Protein AF-A0A844BU32-F1 (afdb_monomer_lite)

Organism: NCBI:txid2664442

Secondary structure (DSSP, 8-state):
-HHHHHHHHHHHHHHHHHHHHHHTHHHHHHHTT-S-THHHHHHHHHHHHHHHHHHHHHHHT-HHHHHHHHHHHHHHHHHHHHHHHHT--

pLDDT: mean 91.21, std 6.53, range [58.56, 97.69]

Structure (mmCIF, N/CA/C/O backbone):
data_AF-A0A844BU32-F1
#
_entry.id   AF-A0A844BU32-F1
#
loop_
_atom_site.group_PDB
_atom_site.id
_atom_site.type_symbol
_atom_site.label_atom_id
_atom_site.label_alt_id
_atom_site.label_comp_id
_atom_site.label_asym_id
_atom_site.label_entity_id
_atom_site.label_seq_id
_atom_site.pdbx_PDB_ins_code
_atom_site.Cartn_x
_atom_site.Cartn_y
_atom_site.Cartn_z
_atom_site.occupancy
_atom_site.B_iso_or_equiv
_atom_site.auth_seq_id
_atom_site.auth_comp_id
_atom_site.auth_asym_id
_atom_site.auth_atom_id
_atom_site.pdbx_PDB_model_num
ATOM 1 N N . MET A 1 1 ? 8.600 -12.657 -18.734 1.00 65.81 1 MET A N 1
ATOM 2 C CA . MET A 1 1 ? 7.151 -12.364 -18.682 1.00 65.81 1 MET A CA 1
ATOM 3 C C . MET A 1 1 ? 6.618 -12.310 -17.251 1.00 65.81 1 MET A C 1
ATOM 5 O O . MET A 1 1 ? 6.173 -11.250 -16.847 1.00 65.81 1 MET A O 1
ATOM 9 N N . ILE A 1 2 ? 6.734 -13.381 -16.451 1.00 83.62 2 ILE A N 1
ATOM 10 C CA . ILE A 1 2 ? 6.239 -13.414 -15.052 1.00 83.62 2 ILE A CA 1
ATOM 11 C C . ILE A 1 2 ? 6.798 -12.263 -14.203 1.00 83.62 2 ILE A C 1
ATOM 13 O O . ILE A 1 2 ? 6.052 -11.587 -13.505 1.00 83.62 2 ILE A O 1
ATOM 17 N N . LEU A 1 3 ? 8.100 -11.991 -14.315 1.00 82.81 3 LEU A N 1
ATOM 18 C CA . LEU A 1 3 ? 8.752 -10.935 -13.541 1.00 82.81 3 LEU A CA 1
ATOM 19 C C . LEU A 1 3 ? 8.167 -9.540 -13.823 1.00 82.81 3 LEU A C 1
ATOM 21 O O . LEU A 1 3 ? 7.920 -8.789 -12.893 1.00 82.81 3 LEU A O 1
ATOM 25 N N . GLN A 1 4 ? 7.880 -9.223 -15.089 1.00 84.81 4 GLN A N 1
ATOM 26 C CA . GLN A 1 4 ? 7.263 -7.948 -15.477 1.00 84.81 4 GLN A CA 1
ATOM 27 C C . GLN A 1 4 ? 5.843 -7.821 -14.922 1.00 84.81 4 GLN A C 1
ATOM 29 O O . GLN A 1 4 ? 5.466 -6.754 -14.457 1.00 84.81 4 GLN A O 1
ATOM 34 N N . VAL A 1 5 ? 5.072 -8.912 -14.904 1.00 88.12 5 VAL A N 1
ATOM 35 C CA . VAL A 1 5 ? 3.740 -8.917 -14.278 1.00 88.12 5 VAL A CA 1
ATOM 36 C C . VAL A 1 5 ? 3.852 -8.604 -12.784 1.00 88.12 5 VAL A C 1
ATOM 38 O O . VAL A 1 5 ? 3.101 -7.777 -12.269 1.00 88.12 5 VAL A O 1
ATOM 41 N N . LEU A 1 6 ? 4.826 -9.205 -12.093 1.00 88.31 6 LEU A N 1
ATOM 42 C CA . LEU A 1 6 ? 5.054 -8.964 -10.667 1.00 88.31 6 LEU A CA 1
ATOM 43 C C . LEU A 1 6 ? 5.438 -7.514 -10.365 1.00 88.31 6 LEU A C 1
ATOM 45 O O . LEU A 1 6 ? 4.992 -6.983 -9.349 1.00 88.31 6 LEU A O 1
ATOM 49 N N . MET A 1 7 ? 6.199 -6.866 -11.249 1.00 89.44 7 MET A N 1
ATOM 50 C CA . MET A 1 7 ? 6.596 -5.466 -11.081 1.00 89.44 7 MET A CA 1
ATOM 51 C C . MET A 1 7 ? 5.397 -4.522 -10.966 1.00 89.44 7 MET A C 1
ATOM 53 O O . MET A 1 7 ? 5.454 -3.591 -10.171 1.00 89.44 7 MET A O 1
ATOM 57 N N . TYR A 1 8 ? 4.300 -4.784 -11.680 1.00 88.19 8 TYR A N 1
ATOM 58 C CA . TYR A 1 8 ? 3.066 -3.991 -11.579 1.00 88.19 8 TYR A CA 1
ATOM 59 C C . TYR A 1 8 ? 2.096 -4.519 -10.515 1.00 88.19 8 TYR A C 1
ATOM 61 O O . TYR A 1 8 ? 1.394 -3.740 -9.860 1.00 88.19 8 TYR A O 1
ATOM 69 N N . ALA A 1 9 ? 2.057 -5.838 -10.311 1.00 92.56 9 ALA A N 1
ATOM 70 C CA . ALA A 1 9 ? 1.155 -6.461 -9.349 1.00 92.56 9 ALA A CA 1
ATOM 71 C C . ALA A 1 9 ? 1.519 -6.110 -7.898 1.00 9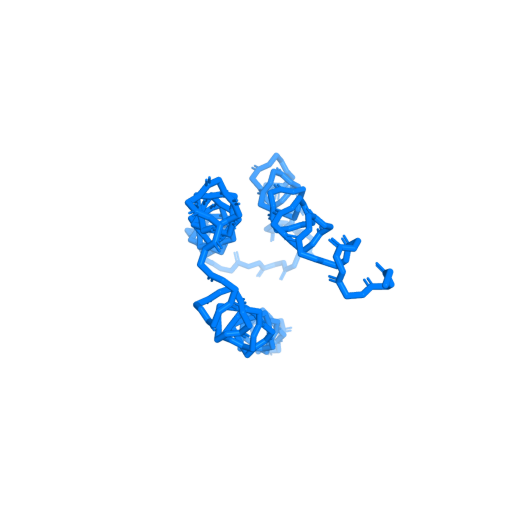2.56 9 ALA A C 1
ATOM 73 O O . ALA A 1 9 ? 0.633 -5.795 -7.109 1.00 92.56 9 ALA A O 1
ATOM 74 N N . PHE A 1 10 ? 2.807 -6.114 -7.542 1.00 92.56 10 PHE A N 1
ATOM 75 C CA . PHE A 1 10 ? 3.259 -5.837 -6.172 1.00 92.56 10 PHE A CA 1
ATOM 76 C C . PHE A 1 10 ? 2.855 -4.443 -5.660 1.00 92.56 10 PHE A C 1
ATOM 78 O O . PHE A 1 10 ? 2.226 -4.366 -4.601 1.00 92.56 10 PHE A O 1
ATOM 85 N N . PRO A 1 11 ? 3.150 -3.345 -6.385 1.00 95.06 11 PRO A N 1
ATOM 86 C CA . PRO A 1 11 ? 2.717 -2.007 -5.989 1.00 95.06 11 PRO A CA 1
ATOM 87 C C . PRO A 1 11 ? 1.199 -1.923 -5.826 1.00 95.06 11 PRO A C 1
ATOM 89 O O . PRO A 1 11 ? 0.710 -1.407 -4.822 1.00 95.06 11 PRO A O 1
ATOM 92 N N . SER A 1 12 ? 0.455 -2.507 -6.771 1.00 96.00 12 SER A N 1
ATOM 93 C CA . SER A 1 12 ? -1.011 -2.542 -6.747 1.00 96.00 12 SER A CA 1
ATOM 94 C C . SER A 1 12 ? -1.543 -3.252 -5.501 1.00 96.00 12 SER A C 1
ATOM 96 O O . SER A 1 12 ? -2.409 -2.719 -4.809 1.00 96.00 12 SER A O 1
ATOM 98 N N . MET A 1 13 ? -0.988 -4.419 -5.163 1.00 96.06 13 MET A N 1
ATOM 99 C CA . MET A 1 13 ? -1.370 -5.173 -3.967 1.00 96.06 13 MET A CA 1
ATOM 100 C C . MET A 1 13 ? -1.112 -4.381 -2.684 1.00 96.06 13 MET A C 1
ATOM 102 O O . MET A 1 13 ? -1.955 -4.386 -1.790 1.00 96.06 13 MET A O 1
ATOM 106 N N . MET A 1 14 ? 0.002 -3.649 -2.598 1.00 95.94 14 MET A N 1
ATOM 107 C CA . MET A 1 14 ? 0.274 -2.792 -1.440 1.00 95.94 14 MET A CA 1
ATOM 108 C C . MET A 1 14 ? -0.743 -1.656 -1.299 1.00 95.94 14 MET A C 1
ATOM 110 O O . MET A 1 14 ? -1.204 -1.390 -0.188 1.00 95.94 14 MET A O 1
ATOM 114 N N . ILE A 1 15 ? -1.159 -1.031 -2.405 1.00 97.38 15 ILE A N 1
ATOM 115 C CA . ILE A 1 15 ? -2.226 -0.020 -2.384 1.00 97.38 15 ILE A CA 1
ATOM 116 C C . ILE A 1 15 ? -3.561 -0.633 -1.945 1.00 97.38 15 ILE A C 1
ATOM 118 O O . ILE A 1 15 ? -4.247 -0.052 -1.106 1.00 97.38 15 ILE A O 1
ATOM 122 N N . ILE A 1 16 ? -3.916 -1.817 -2.455 1.00 97.00 16 ILE A N 1
ATOM 123 C CA . ILE A 1 16 ? -5.152 -2.518 -2.074 1.00 97.00 16 ILE A CA 1
ATOM 124 C C . ILE A 1 16 ? -5.152 -2.837 -0.573 1.00 97.00 16 ILE A C 1
ATOM 126 O O . ILE A 1 16 ? -6.126 -2.540 0.118 1.00 97.00 16 ILE A O 1
ATOM 130 N N . ILE A 1 17 ? -4.050 -3.382 -0.047 1.00 95.81 17 ILE A N 1
ATOM 131 C CA . ILE A 1 17 ? -3.895 -3.670 1.388 1.00 95.81 17 ILE A CA 1
ATOM 132 C C . ILE A 1 17 ? -3.996 -2.381 2.207 1.00 95.81 17 ILE A C 1
ATOM 134 O O . ILE A 1 17 ? -4.702 -2.340 3.214 1.00 95.81 17 ILE A O 1
ATOM 138 N N . SER A 1 18 ? -3.331 -1.311 1.770 1.00 97.12 18 SER A N 1
ATOM 139 C CA . SER A 1 18 ? -3.398 -0.011 2.435 1.00 97.12 18 SER A CA 1
ATOM 140 C C . SER A 1 18 ? -4.830 0.518 2.525 1.00 97.12 18 SER A C 1
ATOM 142 O O . SER A 1 18 ? -5.269 0.907 3.614 1.00 97.12 18 SER A O 1
ATOM 144 N N . ALA A 1 19 ? -5.561 0.495 1.407 1.00 97.19 19 ALA A N 1
ATOM 145 C CA . ALA A 1 19 ? -6.946 0.941 1.331 1.00 97.19 19 ALA A CA 1
ATOM 146 C C . ALA A 1 19 ? -7.849 0.096 2.234 1.00 97.19 19 ALA A C 1
ATOM 148 O O . ALA A 1 19 ? -8.637 0.648 3.000 1.00 97.19 19 ALA A O 1
ATOM 149 N N . TYR A 1 20 ? -7.680 -1.228 2.214 1.00 96.38 20 TYR A N 1
ATOM 150 C CA . TYR A 1 20 ? -8.407 -2.141 3.090 1.00 96.38 20 TYR A CA 1
ATOM 151 C C . TYR A 1 20 ? -8.179 -1.812 4.574 1.00 96.38 20 TYR A C 1
ATOM 153 O O . TYR A 1 20 ? -9.141 -1.588 5.310 1.00 96.38 20 TYR A O 1
ATOM 161 N N . LEU A 1 21 ? -6.916 -1.702 5.003 1.00 94.50 21 LEU A N 1
ATOM 162 C CA . LEU A 1 21 ? -6.564 -1.358 6.384 1.00 94.50 21 LEU A CA 1
ATOM 163 C C . LEU A 1 21 ? -7.123 0.008 6.797 1.00 94.50 21 LEU A C 1
ATOM 165 O O . LEU A 1 21 ? -7.522 0.184 7.945 1.00 94.50 21 LEU A O 1
ATOM 169 N N . TYR A 1 22 ? -7.158 0.977 5.881 1.00 95.50 22 TYR A N 1
ATOM 170 C CA . TYR A 1 22 ? -7.680 2.312 6.161 1.00 95.50 22 TYR A CA 1
ATOM 171 C C . TYR A 1 22 ? -9.205 2.333 6.319 1.00 95.50 22 TYR A C 1
ATOM 173 O O . TYR A 1 22 ? -9.712 2.924 7.278 1.00 95.50 22 TYR A O 1
ATOM 181 N N . ILE A 1 23 ? -9.920 1.709 5.375 1.00 96.50 23 ILE A N 1
ATOM 182 C CA . ILE A 1 23 ? -11.388 1.691 5.303 1.00 96.50 23 ILE A CA 1
ATOM 183 C C . ILE A 1 23 ? -11.958 0.897 6.478 1.00 96.50 23 ILE A C 1
ATOM 185 O O . ILE A 1 23 ? -12.814 1.397 7.206 1.00 96.50 23 ILE A O 1
ATOM 189 N N . TYR A 1 24 ? -11.437 -0.306 6.715 1.00 95.00 24 TYR A N 1
ATOM 190 C CA . TYR A 1 24 ? -11.942 -1.214 7.746 1.00 95.00 24 TYR A CA 1
ATOM 191 C C . TYR A 1 24 ? -11.251 -1.036 9.101 1.00 95.00 24 TYR A C 1
ATOM 193 O O . TYR A 1 24 ? -11.379 -1.891 9.972 1.00 95.00 24 TYR A O 1
ATOM 201 N N . ARG A 1 25 ? -10.536 0.077 9.323 1.00 92.25 25 ARG A N 1
ATOM 202 C CA . ARG A 1 25 ? -9.719 0.276 10.532 1.00 92.25 25 ARG A CA 1
ATOM 203 C C . ARG A 1 25 ? -10.496 0.077 11.835 1.00 92.25 25 ARG A C 1
ATOM 205 O O . ARG A 1 25 ? -9.971 -0.537 12.750 1.00 92.25 25 ARG A O 1
ATOM 212 N N . ASN A 1 26 ? -11.727 0.586 11.922 1.00 91.06 26 ASN A N 1
ATOM 213 C CA . ASN A 1 26 ? -12.513 0.532 13.156 1.00 91.06 26 ASN A CA 1
ATOM 214 C C . ASN A 1 26 ? -12.937 -0.912 13.444 1.00 91.06 26 ASN A C 1
ATOM 216 O O . ASN A 1 26 ? -12.720 -1.400 14.546 1.00 91.06 26 ASN A O 1
ATOM 220 N N . SER A 1 27 ? -13.439 -1.610 12.420 1.00 92.75 27 SER A N 1
ATOM 221 C CA . SER A 1 27 ? -13.795 -3.027 12.504 1.00 92.75 27 SER A CA 1
ATOM 222 C C . SER A 1 27 ? -12.587 -3.902 12.833 1.00 92.75 27 SER A C 1
ATOM 224 O O . SER A 1 27 ? -12.709 -4.833 13.614 1.00 92.75 27 SER A O 1
ATOM 226 N N . LEU A 1 28 ? -11.409 -3.594 12.281 1.00 90.44 28 LEU A N 1
ATOM 227 C CA . LEU A 1 28 ? -10.172 -4.310 12.595 1.00 90.44 28 LEU A CA 1
ATOM 228 C C . LEU A 1 28 ? -9.701 -4.045 14.029 1.00 90.44 28 LEU A C 1
ATOM 230 O O . LEU A 1 28 ? -9.234 -4.972 14.672 1.00 90.44 28 LEU A O 1
ATOM 234 N N . ILE A 1 29 ? -9.823 -2.817 14.545 1.00 90.56 29 ILE A N 1
ATOM 235 C CA . ILE A 1 29 ? -9.488 -2.502 15.946 1.00 90.56 29 ILE A CA 1
ATOM 236 C C . ILE A 1 29 ? -10.377 -3.300 16.901 1.00 90.56 29 ILE A C 1
ATOM 238 O O . ILE A 1 29 ? -9.862 -3.879 17.852 1.00 90.56 29 ILE A O 1
ATOM 242 N N . GLU A 1 30 ? -11.681 -3.341 16.628 1.00 90.62 30 GLU A N 1
ATOM 243 C CA . GLU A 1 30 ? -12.662 -4.076 17.430 1.00 90.62 30 GLU A CA 1
ATOM 244 C C . GLU A 1 30 ? -12.437 -5.593 17.345 1.00 90.62 30 GLU A C 1
ATOM 246 O O . GLU A 1 30 ? -12.330 -6.261 18.366 1.00 90.62 30 GLU A O 1
ATOM 251 N N . LEU A 1 31 ? -12.264 -6.134 16.135 1.00 89.25 31 LEU A N 1
ATOM 252 C CA . LEU A 1 31 ? -12.061 -7.568 15.907 1.00 89.25 31 LEU A CA 1
ATOM 253 C C . LEU A 1 31 ? -10.748 -8.089 16.505 1.00 89.25 31 LEU A C 1
ATOM 255 O O . LEU A 1 31 ? -10.673 -9.237 16.933 1.00 89.25 31 LEU A O 1
ATOM 259 N N . LEU A 1 32 ? -9.710 -7.254 16.519 1.00 86.62 32 LEU A N 1
ATOM 260 C CA . LEU A 1 32 ? -8.385 -7.604 17.025 1.00 86.62 32 LEU A CA 1
ATOM 261 C C . LEU A 1 32 ? -8.154 -7.145 18.476 1.00 86.62 32 LEU A C 1
ATOM 263 O O . LEU A 1 32 ? -7.059 -7.349 18.991 1.00 86.62 32 LEU A O 1
ATOM 267 N N . ASN A 1 33 ? -9.148 -6.523 19.127 1.00 86.44 33 ASN A N 1
ATOM 268 C CA . ASN A 1 33 ? -9.040 -5.932 20.469 1.00 86.44 33 ASN A CA 1
ATOM 269 C C . ASN A 1 33 ? -7.778 -5.067 20.656 1.00 86.44 33 ASN A C 1
ATOM 271 O O . ASN A 1 33 ? -7.084 -5.135 21.671 1.00 86.44 33 ASN A O 1
ATOM 275 N N . LEU A 1 34 ? -7.448 -4.249 19.653 1.00 84.81 34 LEU A N 1
ATOM 276 C CA . LEU A 1 34 ? -6.207 -3.477 19.665 1.00 84.81 34 LEU A CA 1
ATOM 277 C C . LEU A 1 34 ? -6.318 -2.260 20.588 1.00 84.81 34 LEU A C 1
ATOM 279 O O . LEU A 1 34 ? -7.075 -1.328 20.325 1.00 84.81 34 LEU A O 1
ATOM 283 N N . ASN A 1 35 ? -5.452 -2.203 21.601 1.00 80.25 35 ASN A N 1
ATOM 284 C CA . ASN A 1 35 ? -5.374 -1.075 22.539 1.00 80.25 35 ASN A CA 1
ATOM 285 C C . ASN A 1 35 ? -4.935 0.248 21.885 1.00 80.25 35 ASN A C 1
ATOM 287 O O . ASN A 1 35 ? -5.171 1.324 22.434 1.00 80.25 35 ASN A O 1
ATOM 291 N N . ASN A 1 36 ? -4.266 0.193 20.725 1.00 81.31 36 ASN A N 1
ATOM 292 C CA . ASN A 1 36 ? -3.725 1.377 20.063 1.00 81.31 36 ASN A CA 1
ATOM 293 C C . ASN A 1 36 ? -4.332 1.600 18.663 1.00 81.31 36 ASN A C 1
ATOM 295 O O . ASN A 1 36 ? -3.836 1.046 17.676 1.00 81.31 36 ASN A O 1
ATOM 299 N N . PRO A 1 37 ? -5.330 2.492 18.524 1.00 77.94 37 PRO A N 1
ATOM 300 C CA . PRO A 1 37 ? -6.002 2.746 17.248 1.00 77.94 37 PRO A CA 1
ATOM 301 C C . PRO A 1 37 ? -5.104 3.438 16.208 1.00 77.94 37 PRO A C 1
ATOM 303 O O . PRO A 1 37 ? -5.417 3.452 15.016 1.00 77.94 37 PRO A O 1
ATOM 306 N N . ARG A 1 38 ? -3.964 4.015 16.618 1.00 87.06 38 ARG A N 1
ATOM 307 C CA . ARG A 1 38 ? -3.022 4.670 15.692 1.00 87.06 38 ARG A CA 1
ATOM 308 C C . ARG A 1 38 ? -2.214 3.666 14.871 1.00 87.06 38 ARG A C 1
ATOM 310 O O . ARG A 1 38 ? -1.673 4.035 13.832 1.00 87.06 38 ARG A O 1
ATOM 317 N N . LEU A 1 39 ? -2.142 2.417 15.316 1.00 87.88 39 LEU A N 1
ATOM 318 C CA . LEU A 1 39 ? -1.241 1.415 14.764 1.00 87.88 39 LEU A CA 1
ATOM 319 C C . LEU A 1 39 ? -1.694 0.931 13.378 1.00 87.88 39 LEU A C 1
ATOM 321 O O . LEU A 1 39 ? -0.901 0.939 12.440 1.00 87.88 39 LEU A O 1
ATOM 325 N N . ILE A 1 40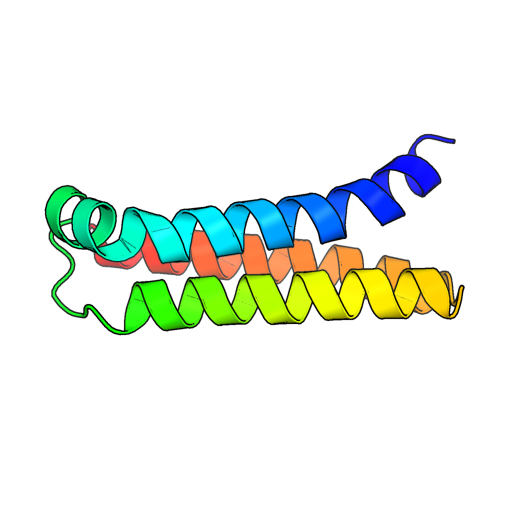 ? -2.994 0.666 13.197 1.00 91.38 40 ILE A N 1
ATOM 326 C CA . ILE A 1 40 ? -3.559 0.334 11.875 1.00 91.38 40 ILE A CA 1
ATOM 327 C C . ILE A 1 40 ? -3.373 1.490 10.889 1.00 91.38 40 ILE A C 1
ATOM 329 O O . ILE A 1 40 ? -3.044 1.271 9.723 1.00 91.38 40 ILE A O 1
ATOM 333 N N . LYS A 1 41 ? -3.532 2.737 11.354 1.00 91.56 41 LYS A N 1
ATOM 334 C CA . LYS A 1 41 ? -3.313 3.923 10.517 1.00 91.56 41 LYS A CA 1
ATOM 335 C C . LYS A 1 41 ? -1.861 4.007 10.041 1.00 91.56 41 LYS A C 1
ATOM 337 O O . LYS A 1 41 ? -1.636 4.311 8.873 1.00 91.56 41 LYS A O 1
ATOM 342 N N . LEU A 1 42 ? -0.898 3.729 10.921 1.00 92.25 42 LEU A N 1
ATOM 343 C CA . LEU A 1 42 ? 0.518 3.677 10.554 1.00 92.25 42 LEU A CA 1
ATOM 344 C C . LEU A 1 42 ? 0.778 2.576 9.526 1.00 92.25 42 LEU A C 1
ATOM 346 O O . LEU A 1 42 ? 1.379 2.860 8.498 1.00 92.25 42 LEU A O 1
ATOM 350 N N . PHE A 1 43 ? 0.260 1.366 9.741 1.00 94.00 43 PHE A N 1
ATOM 351 C CA . PHE A 1 43 ? 0.453 0.251 8.807 1.00 94.00 43 PHE A CA 1
ATOM 352 C C . PHE A 1 43 ? -0.145 0.538 7.434 1.00 94.00 43 PHE A C 1
ATOM 354 O O . PHE A 1 43 ? 0.527 0.366 6.419 1.00 94.00 43 PHE A O 1
ATOM 361 N N . SER A 1 44 ? -1.371 1.058 7.402 1.00 95.69 44 SER A N 1
ATOM 362 C CA . SER A 1 44 ? -2.005 1.514 6.168 1.00 95.69 44 SER A CA 1
ATOM 363 C C . SER A 1 44 ? -1.143 2.552 5.440 1.00 95.69 44 SER A C 1
ATOM 365 O O . SER A 1 44 ? -0.898 2.401 4.242 1.00 95.69 44 SER A O 1
ATOM 367 N N . LEU A 1 45 ? -0.625 3.562 6.148 1.00 96.69 45 LEU A N 1
ATOM 368 C CA . LEU A 1 45 ? 0.230 4.592 5.555 1.00 96.69 45 LEU A CA 1
ATOM 369 C C . LEU A 1 45 ? 1.542 4.009 5.013 1.00 96.69 45 LEU A C 1
ATOM 371 O O . LEU A 1 45 ? 1.963 4.375 3.919 1.00 96.69 45 LEU A O 1
ATOM 375 N N . THR A 1 46 ? 2.179 3.089 5.738 1.00 96.38 46 THR A N 1
ATOM 376 C CA . THR A 1 46 ? 3.421 2.445 5.292 1.00 96.38 46 THR A CA 1
ATOM 377 C C . THR A 1 46 ? 3.203 1.652 4.003 1.00 96.38 46 THR A C 1
ATOM 379 O O . THR A 1 46 ? 3.978 1.808 3.059 1.00 96.38 46 THR A O 1
ATOM 382 N N . PHE A 1 47 ? 2.126 0.862 3.918 1.00 97.06 47 PHE A N 1
ATOM 383 C CA . PHE A 1 47 ? 1.771 0.154 2.684 1.00 97.06 47 PHE A CA 1
ATOM 384 C C . PHE A 1 47 ? 1.432 1.118 1.541 1.00 97.06 47 PHE A C 1
ATOM 386 O O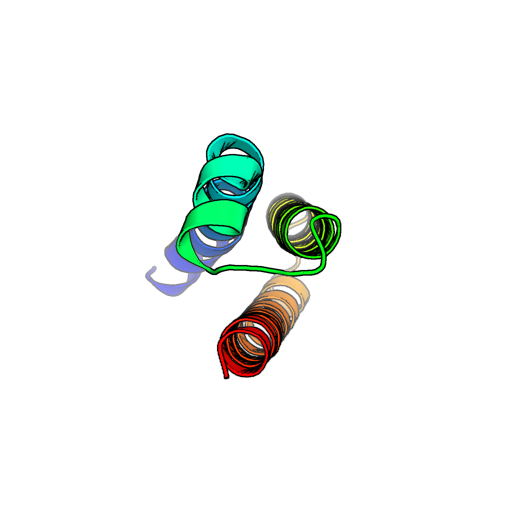 . PHE A 1 47 ? 1.829 0.864 0.405 1.00 97.06 47 PHE A O 1
ATOM 393 N N . LEU A 1 48 ? 0.770 2.246 1.830 1.00 97.69 48 LEU A N 1
ATOM 394 C CA . LEU A 1 48 ? 0.470 3.266 0.823 1.00 97.69 48 LEU A CA 1
ATOM 395 C C . LEU A 1 48 ? 1.756 3.828 0.215 1.00 97.69 48 LEU A C 1
ATOM 397 O O . LEU A 1 48 ? 1.917 3.839 -1.002 1.00 97.69 48 LEU A O 1
ATOM 401 N N . LEU A 1 49 ? 2.675 4.279 1.073 1.00 97.31 49 LEU A N 1
ATOM 402 C CA . LEU A 1 49 ? 3.934 4.889 0.657 1.00 97.31 49 LEU A CA 1
ATOM 403 C C . LEU A 1 49 ? 4.799 3.898 -0.121 1.00 97.31 49 LEU A C 1
ATOM 405 O O . LEU A 1 49 ? 5.355 4.265 -1.154 1.00 97.31 49 LEU A O 1
ATOM 409 N N . MET A 1 50 ? 4.868 2.639 0.322 1.00 96.81 50 MET A N 1
ATOM 410 C CA . MET A 1 50 ? 5.612 1.617 -0.413 1.00 96.81 50 MET A CA 1
ATOM 411 C C . MET A 1 50 ? 4.966 1.290 -1.755 1.00 96.81 50 MET A C 1
ATOM 413 O O . MET A 1 50 ? 5.687 1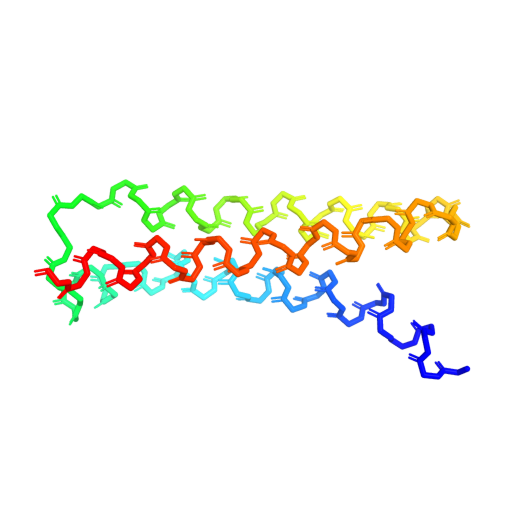.215 -2.747 1.00 96.81 50 MET A O 1
ATOM 417 N N . GLY A 1 51 ? 3.637 1.172 -1.822 1.00 96.62 51 GLY A N 1
ATOM 418 C CA . GLY A 1 51 ? 2.917 0.983 -3.082 1.00 96.62 51 GLY A CA 1
ATOM 419 C C . GLY A 1 51 ? 3.159 2.129 -4.068 1.00 96.62 51 GLY A C 1
ATOM 420 O O . GLY A 1 51 ? 3.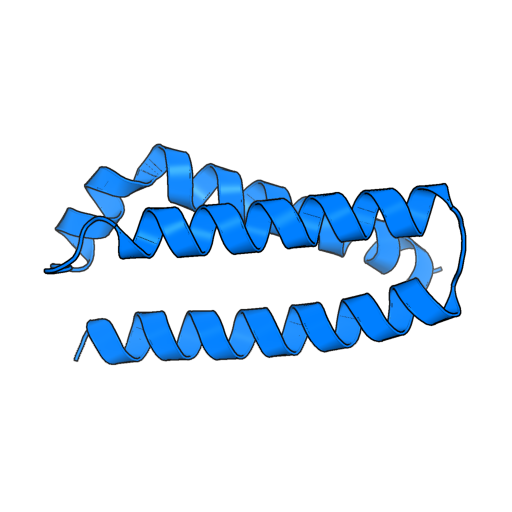512 1.884 -5.220 1.00 96.62 51 GLY A O 1
ATOM 421 N N . LEU A 1 52 ? 3.061 3.383 -3.612 1.00 97.00 52 LEU A N 1
ATOM 422 C CA . LEU A 1 52 ? 3.339 4.563 -4.439 1.00 97.00 52 LEU A CA 1
ATOM 423 C C . LEU A 1 52 ? 4.791 4.592 -4.925 1.00 97.00 52 LEU A C 1
ATOM 425 O O . LEU A 1 52 ? 5.029 4.815 -6.110 1.00 97.00 52 LEU A O 1
ATOM 429 N N . LEU A 1 53 ? 5.754 4.309 -4.045 1.00 96.19 53 LEU A N 1
ATOM 430 C CA . LEU A 1 53 ? 7.165 4.212 -4.417 1.00 96.19 53 LEU A CA 1
ATOM 431 C C . LEU A 1 53 ? 7.384 3.143 -5.499 1.00 96.19 53 LEU A C 1
ATOM 433 O O . LEU A 1 53 ? 8.099 3.390 -6.466 1.00 96.19 53 LEU A O 1
ATOM 437 N N . GLY A 1 54 ? 6.726 1.988 -5.379 1.00 95.25 54 GLY A N 1
ATOM 438 C CA . GLY A 1 54 ? 6.777 0.926 -6.383 1.00 95.25 54 GLY A CA 1
ATOM 439 C C . GLY A 1 54 ? 6.237 1.365 -7.747 1.00 95.25 54 GLY A C 1
ATOM 440 O O . GLY A 1 54 ? 6.850 1.073 -8.774 1.00 95.25 54 GLY A O 1
ATOM 441 N N . PHE A 1 55 ? 5.132 2.115 -7.785 1.00 95.38 55 PHE A N 1
ATOM 442 C CA . PHE A 1 55 ? 4.629 2.702 -9.033 1.00 95.38 55 PHE A CA 1
ATOM 443 C C . PHE A 1 55 ? 5.603 3.718 -9.629 1.00 95.38 55 PHE A C 1
ATOM 445 O O . PHE A 1 55 ? 5.873 3.668 -10.826 1.00 95.38 55 PHE A O 1
ATOM 452 N N . VAL A 1 56 ? 6.175 4.598 -8.805 1.00 95.50 56 VAL A N 1
ATOM 453 C CA . VAL A 1 56 ? 7.169 5.582 -9.256 1.00 95.50 56 VAL A CA 1
ATOM 454 C C . VAL A 1 56 ? 8.389 4.885 -9.860 1.00 95.50 56 VAL A C 1
ATOM 456 O O . VAL A 1 56 ? 8.812 5.243 -10.955 1.00 95.50 56 VAL A O 1
ATOM 459 N N . LEU A 1 57 ? 8.921 3.848 -9.210 1.00 94.75 57 LEU A N 1
ATOM 460 C CA . LEU A 1 57 ? 10.063 3.093 -9.734 1.00 94.75 57 LEU A CA 1
ATOM 461 C C . LEU A 1 57 ? 9.751 2.412 -11.073 1.00 94.75 57 LEU A C 1
ATOM 463 O O . LEU A 1 57 ? 10.597 2.425 -11.968 1.00 94.75 57 LEU A O 1
ATOM 467 N N . ASN A 1 58 ? 8.535 1.881 -11.237 1.00 92.25 58 ASN A N 1
ATOM 468 C CA . ASN A 1 58 ? 8.073 1.342 -12.518 1.00 92.25 58 ASN A CA 1
ATOM 469 C C . ASN A 1 58 ? 7.994 2.407 -13.616 1.00 92.25 58 ASN A C 1
ATOM 471 O O . ASN A 1 58 ? 8.377 2.131 -14.748 1.00 92.25 58 ASN A O 1
ATOM 475 N N . LEU A 1 59 ? 7.523 3.615 -13.292 1.00 92.81 59 LEU A N 1
ATOM 476 C CA . LEU A 1 59 ? 7.423 4.719 -14.251 1.00 92.81 59 LEU A CA 1
ATOM 477 C C . LEU A 1 59 ? 8.797 5.221 -14.709 1.00 92.81 59 LEU A C 1
ATOM 479 O O . LEU A 1 59 ? 8.968 5.531 -15.883 1.00 92.81 59 LEU A O 1
ATOM 483 N N . ILE A 1 60 ? 9.778 5.283 -13.801 1.00 93.06 60 ILE A N 1
ATOM 484 C CA . ILE A 1 60 ? 11.156 5.682 -14.140 1.00 93.06 60 ILE A CA 1
ATOM 485 C C . ILE A 1 60 ? 11.868 4.558 -14.923 1.00 93.06 60 ILE A C 1
ATOM 487 O O . ILE A 1 60 ? 12.797 4.820 -15.682 1.00 93.06 60 ILE A O 1
ATOM 491 N N . GLY A 1 61 ? 11.434 3.301 -14.773 1.00 87.75 61 GLY A N 1
ATOM 492 C CA . GLY A 1 61 ? 11.944 2.167 -15.551 1.00 87.75 61 GLY A CA 1
ATOM 493 C C . GLY A 1 61 ? 13.307 1.640 -15.091 1.00 87.75 61 GLY A C 1
ATOM 494 O O . GLY A 1 61 ? 13.978 0.919 -15.831 1.00 87.75 61 GLY A O 1
ATOM 495 N N . VAL A 1 62 ? 13.745 1.969 -13.868 1.00 88.81 62 VAL A N 1
ATOM 496 C CA . VAL A 1 62 ? 15.047 1.516 -13.349 1.00 88.81 62 VAL A CA 1
ATOM 497 C C . VAL A 1 62 ? 14.921 0.131 -12.716 1.00 88.81 62 VAL A C 1
ATOM 499 O O . VAL A 1 62 ? 14.696 -0.014 -11.513 1.00 88.81 62 VAL A O 1
ATOM 502 N N . MET A 1 63 ? 15.109 -0.900 -13.540 1.00 87.25 63 MET A N 1
ATOM 503 C CA . MET A 1 63 ? 14.895 -2.312 -13.184 1.00 87.25 63 MET A CA 1
ATOM 504 C C . MET A 1 63 ? 15.619 -2.749 -11.902 1.00 87.25 63 MET A C 1
ATOM 506 O O . MET A 1 63 ? 15.031 -3.431 -11.064 1.00 87.25 63 MET A O 1
ATOM 510 N N . THR A 1 64 ? 16.869 -2.322 -11.703 1.00 91.12 64 THR A N 1
ATOM 511 C CA . THR A 1 64 ? 17.657 -2.678 -10.512 1.00 91.12 64 THR A CA 1
ATOM 512 C C . THR A 1 64 ? 16.995 -2.198 -9.221 1.00 91.12 64 THR A C 1
ATOM 514 O O . THR A 1 64 ? 16.894 -2.959 -8.259 1.00 91.12 64 THR A O 1
ATOM 517 N N . PHE A 1 65 ? 16.490 -0.961 -9.198 1.00 93.06 65 PHE A N 1
ATOM 518 C CA . PHE A 1 65 ? 15.808 -0.426 -8.020 1.00 93.06 65 PHE A CA 1
ATOM 519 C C . PHE A 1 65 ? 14.450 -1.077 -7.794 1.00 93.06 65 PHE A C 1
ATOM 521 O O . PHE A 1 65 ? 14.075 -1.266 -6.642 1.00 93.06 65 PHE A O 1
ATOM 528 N N . ILE A 1 66 ? 13.747 -1.483 -8.855 1.00 93.25 66 ILE A N 1
ATOM 529 C CA . ILE A 1 66 ? 12.491 -2.231 -8.726 1.00 93.25 66 ILE A CA 1
ATOM 530 C C . ILE A 1 66 ? 12.743 -3.568 -8.016 1.00 93.25 66 ILE A C 1
ATOM 532 O O . ILE A 1 66 ? 12.012 -3.905 -7.088 1.00 93.25 66 ILE A O 1
ATOM 536 N N . TYR A 1 67 ? 13.801 -4.303 -8.373 1.00 92.94 67 TYR A N 1
ATOM 537 C CA . TYR A 1 67 ? 14.133 -5.564 -7.696 1.00 92.94 67 TYR A CA 1
ATOM 538 C C . TYR A 1 67 ? 14.497 -5.373 -6.226 1.00 92.94 67 TYR A C 1
ATOM 540 O O . TYR A 1 67 ? 13.996 -6.102 -5.369 1.00 92.94 67 TYR A O 1
ATOM 548 N N . ILE A 1 68 ? 15.331 -4.374 -5.924 1.00 94.69 68 ILE A N 1
ATOM 549 C CA . ILE A 1 68 ? 15.682 -4.034 -4.539 1.00 94.69 68 ILE A CA 1
ATOM 550 C C . ILE A 1 68 ? 14.415 -3.665 -3.762 1.00 94.69 68 ILE A C 1
ATOM 552 O O . ILE A 1 68 ? 14.183 -4.183 -2.670 1.00 94.69 68 ILE A O 1
ATOM 556 N N . TRP A 1 69 ? 13.559 -2.827 -4.347 1.00 95.81 69 TRP A N 1
ATOM 557 C CA . TRP A 1 69 ? 12.289 -2.430 -3.757 1.00 95.81 69 TRP A CA 1
ATOM 558 C C . TRP A 1 69 ? 11.380 -3.633 -3.493 1.00 95.81 69 TRP A C 1
ATOM 560 O O . TRP A 1 69 ? 10.835 -3.728 -2.399 1.00 95.81 69 TRP A O 1
ATOM 570 N N . MET A 1 70 ? 11.269 -4.591 -4.418 1.00 94.25 70 MET A N 1
ATOM 571 C CA . MET A 1 70 ? 10.468 -5.804 -4.214 1.00 94.25 70 MET A CA 1
ATOM 572 C C . MET A 1 70 ? 10.954 -6.608 -3.002 1.00 94.25 70 MET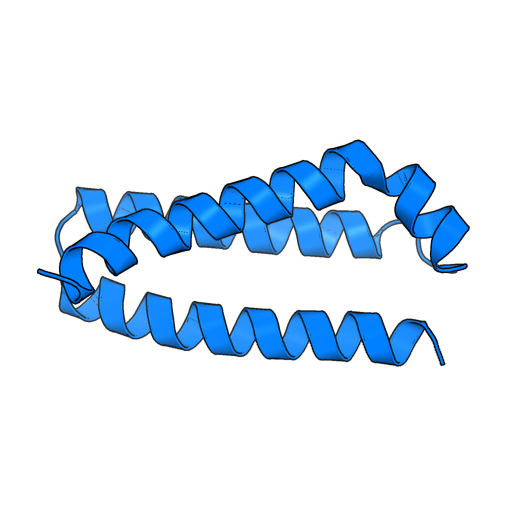 A C 1
ATOM 574 O O . MET A 1 70 ? 10.137 -7.000 -2.167 1.00 94.25 70 MET A O 1
ATOM 578 N N . ILE A 1 71 ? 12.268 -6.802 -2.851 1.00 95.38 71 ILE A N 1
ATOM 579 C CA . ILE A 1 71 ? 12.845 -7.508 -1.694 1.00 95.38 71 ILE A CA 1
ATOM 580 C C . ILE A 1 71 ? 12.539 -6.753 -0.395 1.00 95.38 71 ILE A C 1
ATOM 582 O O . ILE A 1 71 ? 12.047 -7.345 0.566 1.00 95.38 71 ILE A O 1
ATOM 586 N N . VAL A 1 72 ? 12.766 -5.437 -0.375 1.00 95.19 72 VAL A N 1
ATOM 587 C CA . VAL A 1 72 ? 12.460 -4.586 0.787 1.00 95.19 72 VAL A CA 1
ATOM 588 C C . VAL A 1 72 ? 10.968 -4.630 1.124 1.00 95.19 72 VAL A C 1
ATOM 590 O O . VAL A 1 72 ? 10.603 -4.710 2.293 1.00 95.19 72 VAL A O 1
ATOM 593 N N . SER A 1 73 ? 10.099 -4.637 0.113 1.00 94.56 73 SER A N 1
ATOM 594 C CA . SER A 1 73 ? 8.645 -4.687 0.270 1.00 94.56 73 SER A CA 1
ATOM 595 C C . SER A 1 73 ? 8.180 -6.002 0.914 1.00 94.56 73 SER A C 1
ATOM 597 O O . SER A 1 73 ? 7.309 -5.990 1.787 1.00 94.56 73 SER A O 1
ATOM 599 N N . LEU A 1 74 ? 8.810 -7.128 0.561 1.00 95.00 74 LEU A N 1
ATOM 600 C CA . LEU A 1 74 ? 8.551 -8.435 1.166 1.00 95.00 74 LEU A CA 1
ATOM 601 C C . LEU A 1 74 ? 8.994 -8.474 2.628 1.00 95.00 74 LEU A C 1
ATOM 603 O O . LEU A 1 74 ? 8.221 -8.891 3.490 1.00 95.00 74 LEU A O 1
ATOM 607 N N . LEU A 1 75 ? 10.208 -7.994 2.913 1.00 96.06 75 LEU A N 1
ATOM 608 C CA . LEU A 1 75 ? 10.729 -7.914 4.279 1.00 96.06 75 LEU A CA 1
ATOM 609 C C . LEU A 1 75 ? 9.842 -7.031 5.159 1.00 96.06 75 LEU A C 1
ATOM 611 O O . LEU A 1 75 ? 9.466 -7.432 6.258 1.00 96.06 75 LEU A O 1
ATOM 615 N N . LEU A 1 76 ? 9.455 -5.860 4.651 1.00 93.88 76 LEU A N 1
ATOM 616 C CA . LEU A 1 76 ? 8.560 -4.939 5.341 1.00 93.88 76 LEU A CA 1
ATOM 617 C C . LEU A 1 76 ? 7.202 -5.588 5.622 1.00 93.88 76 LEU A C 1
ATOM 619 O O . LEU A 1 76 ? 6.710 -5.498 6.742 1.00 93.88 76 LEU A O 1
ATOM 623 N N . THR A 1 77 ? 6.628 -6.294 4.647 1.00 94.62 77 THR A N 1
ATOM 624 C CA . THR A 1 77 ? 5.369 -7.025 4.846 1.00 94.62 77 THR A CA 1
ATOM 625 C C . THR A 1 77 ? 5.514 -8.062 5.960 1.00 94.62 77 THR A C 1
ATOM 627 O O . THR A 1 77 ? 4.692 -8.082 6.872 1.00 94.62 77 THR A O 1
ATOM 630 N N . GLY A 1 78 ? 6.590 -8.857 5.954 1.00 95.44 78 GLY A N 1
ATOM 631 C CA . GLY A 1 78 ? 6.865 -9.838 7.007 1.00 95.44 78 GLY A CA 1
ATOM 632 C C . GLY A 1 78 ? 7.000 -9.213 8.400 1.00 95.44 78 GLY A C 1
ATOM 633 O O . GLY A 1 78 ? 6.395 -9.704 9.352 1.00 95.44 78 GLY A O 1
ATOM 634 N N . ILE A 1 79 ? 7.729 -8.097 8.515 1.00 94.56 79 ILE A N 1
ATOM 635 C CA . ILE A 1 79 ? 7.890 -7.358 9.778 1.00 94.56 79 ILE A CA 1
ATOM 636 C C . ILE A 1 79 ? 6.540 -6.828 10.271 1.00 94.56 79 ILE A C 1
ATOM 638 O O . ILE A 1 79 ? 6.191 -7.032 11.432 1.00 94.56 79 ILE A O 1
ATOM 642 N N . LEU A 1 80 ? 5.754 -6.185 9.405 1.00 91.88 80 LEU A N 1
ATOM 643 C CA . LEU A 1 80 ? 4.453 -5.625 9.782 1.00 91.88 80 LEU A CA 1
ATOM 644 C C . LEU A 1 80 ? 3.448 -6.717 10.168 1.00 91.88 80 LEU A C 1
ATOM 646 O O . LEU A 1 80 ? 2.703 -6.549 11.134 1.00 91.88 80 LEU A O 1
ATOM 650 N N . SER A 1 81 ? 3.449 -7.853 9.466 1.00 91.25 81 SER A N 1
ATOM 651 C CA . SER A 1 81 ? 2.638 -9.018 9.831 1.00 91.25 81 SER A CA 1
ATOM 652 C C . SER A 1 81 ? 3.045 -9.593 11.188 1.00 91.25 81 SER A C 1
ATOM 654 O O . SER A 1 81 ? 2.174 -9.899 12.001 1.00 91.25 81 SER A O 1
ATOM 656 N N . PHE A 1 82 ? 4.348 -9.691 11.468 1.00 91.94 82 PHE A N 1
ATOM 657 C CA . PHE A 1 82 ? 4.843 -10.121 12.776 1.00 91.94 82 PHE A CA 1
ATOM 658 C C . PHE A 1 82 ? 4.432 -9.147 13.886 1.00 91.94 82 PHE A C 1
ATOM 660 O O . PHE A 1 82 ? 3.937 -9.581 14.925 1.00 91.94 82 PHE A O 1
ATOM 667 N N . MET A 1 83 ? 4.561 -7.837 13.653 1.00 88.56 83 MET A N 1
ATOM 668 C CA . MET A 1 83 ? 4.111 -6.817 14.601 1.00 88.56 83 MET A CA 1
ATOM 669 C C . MET A 1 83 ? 2.606 -6.923 14.866 1.00 88.56 83 MET A C 1
ATOM 671 O O . MET A 1 83 ? 2.212 -6.953 16.028 1.00 88.56 83 MET A O 1
ATOM 675 N N . MET A 1 84 ? 1.771 -7.051 13.824 1.00 85.69 84 MET A N 1
ATOM 676 C CA . MET A 1 84 ? 0.330 -7.291 13.994 1.00 85.69 84 MET A CA 1
ATOM 677 C C . MET A 1 84 ? 0.069 -8.520 14.861 1.00 85.69 84 MET A C 1
ATOM 679 O O . MET A 1 84 ? -0.685 -8.431 15.819 1.00 85.69 84 MET A O 1
ATOM 683 N N . TYR A 1 85 ? 0.714 -9.649 14.561 1.00 87.06 85 TYR A N 1
ATOM 684 C CA . TYR A 1 85 ? 0.527 -10.886 15.317 1.00 87.06 85 TYR A CA 1
ATOM 685 C C . TYR A 1 85 ? 0.951 -10.753 16.783 1.00 87.06 85 TYR A C 1
ATOM 687 O O . TYR A 1 85 ? 0.257 -11.244 17.669 1.00 87.06 85 TYR A O 1
ATOM 695 N N . SER A 1 86 ? 2.066 -10.068 17.049 1.00 84.56 86 SER A N 1
ATOM 696 C CA . SER A 1 86 ? 2.557 -9.850 18.413 1.00 84.56 86 SER A CA 1
ATOM 697 C C . SER A 1 86 ? 1.616 -9.003 19.269 1.00 84.56 86 SER A C 1
ATOM 699 O O . SER A 1 86 ? 1.632 -9.145 20.481 1.00 84.56 86 SER A O 1
ATOM 701 N N . LEU A 1 87 ? 0.785 -8.159 18.650 1.00 78.88 87 LEU A N 1
ATOM 702 C CA . LEU A 1 87 ? -0.198 -7.326 19.346 1.00 78.88 87 LEU A CA 1
ATOM 703 C C . LEU A 1 87 ? -1.503 -8.067 19.666 1.00 78.88 87 LEU A C 1
ATOM 705 O O . LEU A 1 87 ? -2.322 -7.534 20.407 1.00 78.88 87 LEU A O 1
ATOM 709 N N . LEU A 1 88 ? -1.709 -9.256 19.089 1.00 78.75 88 LEU A N 1
ATOM 710 C CA . LEU A 1 88 ? -2.870 -10.114 19.355 1.00 78.75 88 LEU A CA 1
ATOM 711 C C . LEU A 1 88 ? -2.647 -11.085 20.522 1.00 78.75 88 LEU A C 1
ATOM 713 O O . LEU A 1 88 ? -3.599 -11.739 20.943 1.00 78.75 88 LEU A O 1
ATOM 717 N N . LYS A 1 89 ? -1.402 -11.234 20.987 1.00 58.56 89 LYS A N 1
ATOM 718 C CA . LYS A 1 89 ? -1.025 -12.060 22.141 1.00 58.56 89 LYS A CA 1
ATOM 719 C C . LYS A 1 89 ? -0.801 -11.191 23.366 1.00 58.56 89 LYS A C 1
ATOM 721 O O . LYS A 1 89 ? -1.134 -11.684 24.463 1.00 58.56 89 LYS A O 1
#

Sequence (89 aa):
MILQVLMYAFPSMMIIISAYLYIYRNSLIELLNLNNPRLIKLFSLTFLLMGLLGFVLNLIGVMTFIYIWMIVSLLLTGILSFMMYSLLK

Foldseek 3Di:
DVVVVCLLVLLVVLLVQLVCLVVCLVVCCVVLVFPDSVLSVVSSVVSNVLSVVSVVCVVVPPVVVSVVSVVVSVVVVVVSVVVSVVRSD

Radius of gyration: 14.34 Å; chains: 1; bounding box: 32×19×41 Å